Protein AF-A0A1F3X8R0-F1 (afdb_monomer_lite)

Radius of gyration: 22.28 Å; chains: 1; bounding box: 53×19×55 Å

pLDDT: mean 78.44, std 15.65, range [44.59, 97.19]

Foldseek 3Di:
D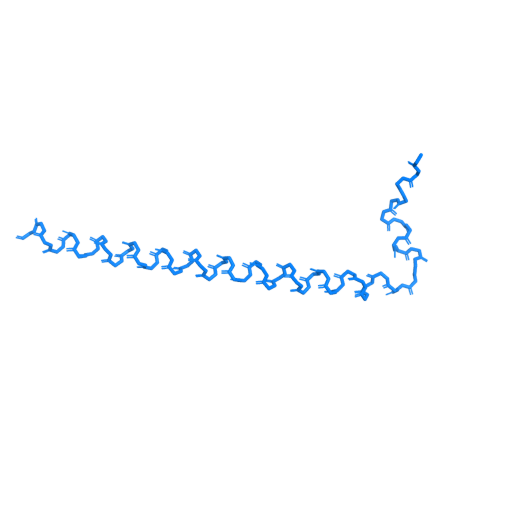DPPPCVVLVVVPPVSCVVVVVVVVVVVVVVVVVVVVVVVVVVVVVVVVVVVVVVVD

Structure (mmCIF, N/CA/C/O backbone):
data_AF-A0A1F3X8R0-F1
#
_entry.id   AF-A0A1F3X8R0-F1
#
loop_
_atom_site.group_PDB
_atom_site.id
_atom_site.type_symbol
_atom_site.label_atom_id
_atom_site.label_alt_id
_atom_site.label_comp_id
_atom_site.label_asym_id
_atom_site.label_entity_id
_atom_site.label_seq_id
_atom_site.pdbx_PDB_ins_code
_atom_site.Cartn_x
_atom_site.Cartn_y
_atom_site.Cartn_z
_atom_site.occupancy
_atom_site.B_iso_or_equiv
_atom_site.auth_seq_id
_atom_site.auth_comp_id
_atom_site.auth_asym_id
_atom_site.auth_atom_id
_atom_site.pdbx_PDB_model_num
ATOM 1 N N . MET A 1 1 ? 25.372 13.386 -11.324 1.00 44.59 1 MET A N 1
ATOM 2 C CA . MET A 1 1 ? 24.535 12.200 -11.050 1.00 44.59 1 MET A CA 1
ATOM 3 C C . MET A 1 1 ? 23.234 12.349 -11.821 1.00 44.59 1 MET A C 1
ATOM 5 O O . MET A 1 1 ? 22.372 13.108 -11.403 1.00 44.59 1 MET A O 1
ATOM 9 N N . ASN 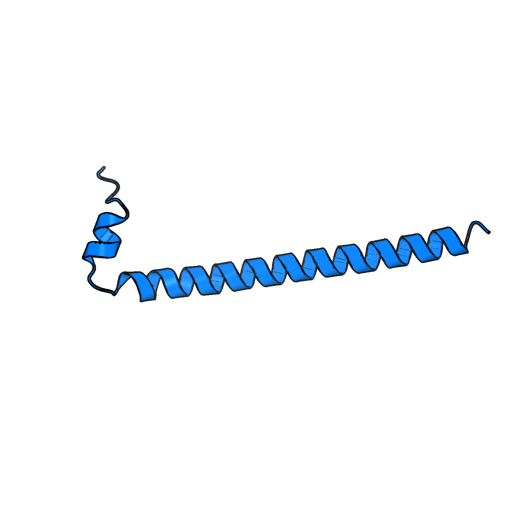A 1 2 ? 23.148 11.722 -12.994 1.00 49.44 2 ASN A N 1
ATOM 10 C CA . ASN A 1 2 ? 21.952 11.755 -13.833 1.00 49.44 2 ASN A CA 1
ATOM 11 C C . ASN A 1 2 ? 20.928 10.805 -13.200 1.00 49.44 2 ASN A C 1
ATOM 13 O O . ASN A 1 2 ? 21.076 9.589 -13.307 1.00 49.44 2 ASN A O 1
ATOM 17 N N . TRP A 1 3 ? 19.942 11.345 -12.480 1.00 56.50 3 TRP A N 1
ATOM 18 C CA . TRP A 1 3 ? 18.733 10.593 -12.166 1.00 56.50 3 TRP A CA 1
ATOM 19 C C . TRP A 1 3 ? 18.074 10.322 -13.514 1.00 56.50 3 TRP A C 1
ATOM 21 O O . TRP A 1 3 ? 17.429 11.204 -14.073 1.00 56.50 3 TRP A O 1
ATOM 31 N N . GLY A 1 4 ? 18.360 9.150 -14.086 1.00 57.47 4 GLY A N 1
ATOM 32 C CA . GLY A 1 4 ? 17.751 8.679 -15.318 1.00 57.47 4 GLY A CA 1
ATOM 33 C C . GLY A 1 4 ? 16.259 8.612 -15.070 1.00 57.47 4 GLY A C 1
ATOM 34 O O . GLY A 1 4 ? 15.770 7.688 -14.422 1.00 57.47 4 GLY A O 1
ATOM 35 N N . SER A 1 5 ? 15.583 9.677 -15.485 1.00 56.28 5 SER A N 1
ATOM 36 C CA . SER A 1 5 ? 14.152 9.890 -15.387 1.00 56.28 5 SER A CA 1
ATOM 37 C C . SER A 1 5 ? 13.395 8.645 -15.835 1.00 56.28 5 SER A C 1
ATOM 39 O O . SER A 1 5 ? 13.923 7.811 -16.561 1.00 56.28 5 SER A O 1
ATOM 41 N N . PHE A 1 6 ? 12.130 8.546 -15.439 1.00 58.34 6 PHE A N 1
ATOM 42 C CA . PHE A 1 6 ? 11.129 7.572 -15.900 1.00 58.34 6 PHE A CA 1
ATOM 43 C C . PHE A 1 6 ? 11.255 7.151 -17.390 1.00 58.34 6 PHE A C 1
ATOM 45 O O . PHE A 1 6 ? 10.929 6.027 -17.756 1.00 58.34 6 PHE A O 1
ATOM 52 N N . ASP A 1 7 ? 11.798 8.034 -18.227 1.00 58.53 7 ASP A N 1
ATOM 53 C CA . ASP A 1 7 ? 12.290 7.806 -19.587 1.00 58.53 7 ASP A CA 1
ATOM 54 C C . ASP A 1 7 ? 13.193 6.560 -19.763 1.00 58.53 7 ASP A C 1
ATOM 56 O O . ASP A 1 7 ? 12.933 5.739 -20.637 1.00 58.53 7 ASP A O 1
ATOM 60 N N . ALA A 1 8 ? 14.172 6.317 -18.881 1.00 62.12 8 ALA A N 1
ATOM 61 C CA . ALA A 1 8 ? 15.030 5.124 -18.910 1.00 62.12 8 ALA A CA 1
ATOM 62 C C . ALA A 1 8 ? 14.259 3.821 -18.606 1.00 62.12 8 ALA A C 1
ATOM 64 O O . ALA A 1 8 ? 14.625 2.749 -19.085 1.00 62.12 8 ALA A O 1
ATOM 65 N N . PHE A 1 9 ? 13.165 3.910 -17.841 1.00 61.12 9 PHE A N 1
ATOM 66 C CA . PHE A 1 9 ? 12.280 2.778 -17.547 1.00 61.12 9 PHE A CA 1
ATOM 67 C C . PHE A 1 9 ? 11.358 2.438 -18.721 1.00 61.12 9 PHE A C 1
ATOM 69 O O . PHE A 1 9 ? 11.092 1.261 -18.964 1.00 61.12 9 PHE A O 1
ATOM 76 N N . VAL A 1 10 ? 10.897 3.450 -19.461 1.00 62.19 10 VAL A N 1
ATOM 77 C CA . VAL A 1 10 ? 10.140 3.264 -20.709 1.00 62.19 10 VAL A CA 1
ATOM 78 C C . VAL A 1 10 ? 11.066 2.769 -21.827 1.00 62.19 10 VAL A C 1
ATOM 80 O O . VAL A 1 10 ? 10.696 1.865 -22.577 1.00 62.19 10 VAL A O 1
ATOM 83 N N . ALA A 1 11 ? 12.306 3.265 -21.874 1.00 61.56 11 ALA A N 1
ATOM 84 C CA . ALA A 1 11 ? 13.333 2.841 -22.825 1.00 61.56 11 ALA A CA 1
ATOM 85 C C . ALA A 1 11 ? 13.833 1.396 -22.605 1.00 61.56 11 ALA A C 1
ATOM 87 O O . ALA A 1 11 ? 14.386 0.801 -23.526 1.00 61.56 11 ALA A O 1
ATOM 88 N N . MET A 1 12 ? 13.591 0.786 -21.433 1.00 61.03 12 MET A N 1
ATOM 89 C CA . MET A 1 12 ? 13.914 -0.624 -21.138 1.00 61.03 12 MET A CA 1
ATOM 90 C C . MET A 1 12 ? 13.000 -1.652 -21.842 1.00 61.03 12 MET A C 1
ATOM 92 O O . MET A 1 12 ? 13.122 -2.852 -21.593 1.00 61.03 12 MET A O 1
ATOM 96 N N . GLY A 1 13 ? 12.086 -1.219 -22.720 1.00 62.47 13 GLY A N 1
ATOM 97 C CA . GLY A 1 13 ? 11.417 -2.116 -23.672 1.00 62.47 13 GLY A CA 1
ATOM 98 C C . GLY A 1 13 ? 10.543 -3.201 -23.029 1.00 62.47 13 GLY A C 1
ATOM 99 O O . GLY A 1 13 ? 10.494 -4.321 -23.524 1.00 62.47 13 GLY A O 1
ATOM 100 N N . GLY A 1 14 ? 9.879 -2.896 -21.908 1.00 62.69 14 GLY A N 1
ATOM 101 C CA . GLY A 1 14 ? 8.930 -3.803 -21.241 1.00 62.69 14 GLY A CA 1
ATOM 102 C C . GLY A 1 14 ? 9.457 -4.532 -19.998 1.00 62.69 14 GLY A C 1
ATOM 103 O O . GLY A 1 14 ? 8.653 -4.983 -19.184 1.00 62.69 14 GLY A O 1
ATOM 104 N N . TYR A 1 15 ? 10.774 -4.566 -19.758 1.00 62.38 15 TYR A N 1
ATOM 105 C CA . TYR A 1 15 ? 11.348 -5.176 -18.542 1.00 62.38 15 TYR A CA 1
ATOM 106 C C . TYR A 1 15 ? 11.043 -4.402 -17.251 1.00 62.38 15 TYR A C 1
ATOM 108 O O . TYR A 1 15 ? 10.989 -4.991 -16.169 1.00 62.38 15 TYR A O 1
ATOM 116 N N . GLY A 1 16 ? 10.776 -3.095 -17.352 1.00 64.69 16 GLY A N 1
ATOM 117 C CA . GLY A 1 16 ? 10.382 -2.271 -16.208 1.00 64.69 16 GLY A CA 1
ATOM 118 C C . GLY A 1 16 ? 9.114 -2.780 -15.514 1.00 64.69 16 GLY A C 1
ATOM 119 O O . GLY A 1 16 ? 9.031 -2.725 -14.290 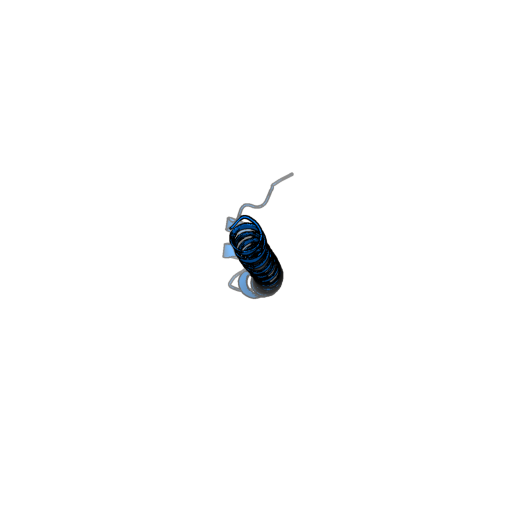1.00 64.69 16 GLY A O 1
ATOM 120 N N . LEU A 1 17 ? 8.167 -3.360 -16.264 1.00 66.69 17 LEU A N 1
ATOM 121 C CA . LEU A 1 17 ? 6.917 -3.904 -15.718 1.00 66.69 17 LEU A CA 1
ATOM 122 C C . LEU A 1 17 ? 7.140 -5.105 -14.789 1.00 66.69 17 LEU A C 1
ATOM 124 O O . LEU A 1 17 ? 6.397 -5.258 -13.825 1.00 66.69 17 LEU A O 1
ATOM 128 N N . TYR A 1 18 ? 8.169 -5.927 -15.022 1.00 68.75 18 TYR A N 1
ATOM 129 C CA . TYR A 1 18 ? 8.488 -7.065 -14.148 1.00 68.75 18 TYR A CA 1
ATOM 130 C C . TYR A 1 18 ? 9.061 -6.617 -12.802 1.00 68.75 18 TYR A C 1
ATOM 132 O O . TYR A 1 18 ? 8.645 -7.103 -11.746 1.00 68.75 18 TYR A O 1
ATOM 140 N N . VAL A 1 19 ? 9.996 -5.665 -12.836 1.00 75.12 19 VAL A N 1
ATOM 141 C CA . VAL A 1 19 ? 10.619 -5.126 -11.622 1.00 75.12 19 VAL A CA 1
ATOM 142 C C . VAL A 1 19 ? 9.561 -4.394 -10.806 1.00 75.12 19 VAL A C 1
ATOM 144 O O . VAL A 1 19 ? 9.295 -4.757 -9.662 1.00 75.12 19 VAL A O 1
ATOM 147 N N . TRP A 1 20 ? 8.877 -3.429 -11.421 1.00 77.25 20 TRP A N 1
ATOM 148 C CA . TRP A 1 20 ? 7.857 -2.634 -10.743 1.00 77.25 20 TRP A CA 1
ATOM 149 C C . TRP A 1 20 ? 6.609 -3.431 -10.372 1.00 77.25 20 TRP A C 1
ATOM 151 O O . TRP A 1 20 ? 5.990 -3.114 -9.362 1.00 77.25 20 TRP A O 1
ATOM 161 N N . GLY A 1 21 ? 6.268 -4.489 -11.110 1.00 81.12 21 GLY A N 1
ATOM 162 C CA . GLY A 1 21 ? 5.162 -5.382 -10.772 1.00 81.12 21 GLY A CA 1
ATOM 163 C C . GLY A 1 21 ? 5.328 -6.004 -9.386 1.00 81.12 21 GLY A C 1
ATOM 164 O O . GLY A 1 21 ? 4.407 -5.945 -8.577 1.00 81.12 21 GLY A O 1
ATOM 165 N N . SER A 1 22 ? 6.523 -6.505 -9.057 1.00 83.00 22 SER A N 1
ATOM 166 C CA . SER A 1 22 ? 6.802 -7.085 -7.731 1.00 83.00 22 SER A CA 1
ATOM 167 C C . SER A 1 22 ? 6.736 -6.042 -6.605 1.00 83.00 22 SER A C 1
ATOM 169 O O . SER A 1 22 ? 6.185 -6.312 -5.533 1.00 83.00 22 SER A O 1
ATOM 171 N N . TYR A 1 23 ? 7.234 -4.823 -6.853 1.00 85.56 23 TYR A N 1
ATOM 172 C CA . TYR A 1 23 ? 7.107 -3.704 -5.909 1.00 85.56 23 TYR A CA 1
ATOM 173 C C . TYR A 1 23 ? 5.649 -3.281 -5.719 1.00 85.56 23 TYR A C 1
ATOM 175 O O . TYR A 1 23 ? 5.230 -3.044 -4.588 1.00 85.56 23 TYR A O 1
ATOM 183 N N . LEU A 1 24 ? 4.864 -3.234 -6.798 1.00 88.12 24 LEU A N 1
ATOM 184 C CA . LEU A 1 24 ? 3.446 -2.895 -6.758 1.00 88.12 24 LEU A CA 1
ATOM 185 C C . LEU A 1 24 ? 2.648 -3.954 -5.994 1.00 88.12 24 LEU A C 1
ATOM 187 O O . LEU A 1 24 ? 1.832 -3.595 -5.154 1.00 88.12 24 LEU A O 1
ATOM 191 N N . VAL A 1 25 ? 2.909 -5.243 -6.232 1.00 92.69 25 VAL A N 1
ATOM 192 C CA . VAL A 1 25 ? 2.269 -6.351 -5.500 1.00 92.69 25 VAL A CA 1
ATOM 193 C C . VAL A 1 25 ? 2.601 -6.273 -4.010 1.00 92.69 25 VAL A C 1
ATOM 195 O O . VAL A 1 25 ? 1.705 -6.380 -3.174 1.00 92.69 25 VAL A O 1
ATOM 198 N N . THR A 1 26 ? 3.864 -6.015 -3.665 1.00 93.50 26 THR A N 1
ATOM 199 C CA . THR A 1 26 ? 4.284 -5.851 -2.265 1.00 93.50 26 THR A CA 1
ATOM 200 C C . THR A 1 26 ? 3.614 -4.635 -1.619 1.00 93.50 26 THR A C 1
ATOM 202 O O . THR A 1 26 ? 3.056 -4.739 -0.526 1.00 93.50 26 THR A O 1
ATOM 205 N N . ALA A 1 27 ? 3.608 -3.488 -2.304 1.00 93.56 27 ALA A N 1
ATOM 206 C CA . ALA A 1 27 ? 2.948 -2.272 -1.837 1.00 93.56 27 ALA A CA 1
ATOM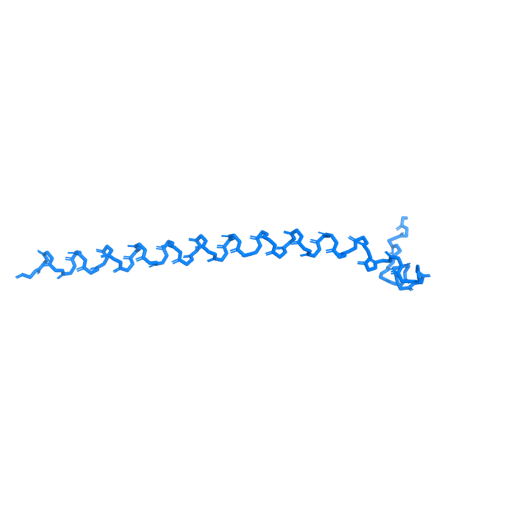 207 C C . ALA A 1 27 ? 1.430 -2.464 -1.688 1.00 93.56 27 ALA A C 1
ATOM 209 O O . ALA A 1 27 ? 0.845 -1.988 -0.717 1.00 93.56 27 ALA A O 1
ATOM 210 N N . ALA A 1 28 ? 0.799 -3.203 -2.603 1.00 96.06 28 ALA A N 1
ATOM 211 C CA . ALA A 1 28 ? -0.613 -3.554 -2.529 1.00 96.06 28 ALA A CA 1
ATOM 212 C C . ALA A 1 28 ? -0.901 -4.451 -1.319 1.00 96.06 28 ALA A C 1
ATOM 214 O O . ALA A 1 28 ? -1.846 -4.176 -0.584 1.00 96.06 28 ALA A O 1
ATOM 215 N N . GLY A 1 29 ? -0.066 -5.462 -1.056 1.00 96.44 29 GLY A N 1
ATOM 216 C CA . GLY A 1 29 ? -0.174 -6.298 0.143 1.00 96.44 29 GLY A CA 1
ATOM 217 C C . GLY A 1 29 ? -0.095 -5.472 1.429 1.00 96.44 29 GLY A C 1
ATOM 218 O O . GLY A 1 29 ? -0.990 -5.545 2.267 1.00 96.44 29 GLY A O 1
ATOM 219 N N . LEU A 1 30 ? 0.911 -4.600 1.543 1.00 96.19 30 LEU A N 1
ATOM 220 C CA . LEU A 1 30 ? 1.059 -3.670 2.672 1.00 96.19 30 LEU A CA 1
ATOM 221 C C . LEU A 1 30 ? -0.152 -2.738 2.832 1.00 96.19 30 LEU A C 1
ATOM 223 O O . LEU A 1 30 ? -0.628 -2.516 3.950 1.00 96.19 30 LEU A O 1
ATOM 227 N N . ALA A 1 31 ? -0.664 -2.195 1.727 1.00 96.62 31 ALA A N 1
ATOM 228 C CA . ALA A 1 31 ? -1.833 -1.324 1.734 1.00 96.62 31 ALA A CA 1
ATOM 229 C C . ALA A 1 31 ? -3.094 -2.067 2.199 1.00 96.62 31 ALA A C 1
ATOM 231 O O . ALA A 1 31 ? -3.854 -1.528 3.005 1.00 96.62 31 ALA A O 1
ATOM 232 N N . ILE A 1 32 ? -3.295 -3.307 1.741 1.00 97.19 32 ILE A N 1
ATOM 233 C CA . ILE A 1 32 ? -4.419 -4.160 2.1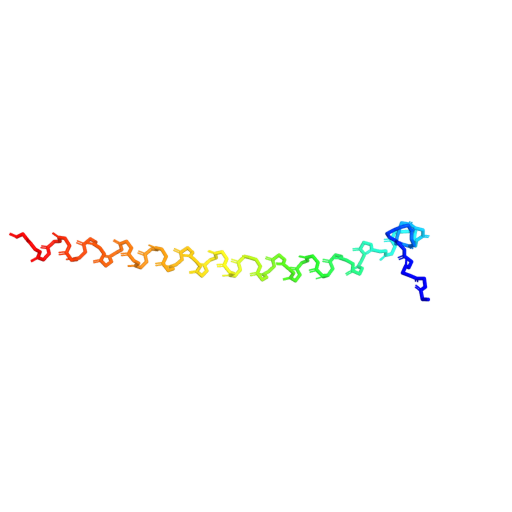46 1.00 97.19 32 ILE A CA 1
ATOM 234 C C . ILE A 1 32 ? -4.336 -4.481 3.639 1.00 97.19 32 ILE A C 1
ATOM 236 O O . ILE A 1 32 ? -5.308 -4.244 4.356 1.00 97.19 32 ILE A O 1
ATOM 240 N N . GLU A 1 33 ? -3.183 -4.939 4.129 1.00 96.50 33 GLU A N 1
ATOM 241 C CA . GLU A 1 33 ? -2.977 -5.238 5.552 1.00 96.50 33 GLU A CA 1
ATOM 242 C C . GLU A 1 33 ? -3.257 -4.006 6.425 1.00 96.50 33 GLU A C 1
ATOM 244 O O . GLU A 1 33 ? -3.994 -4.070 7.414 1.00 96.50 33 GLU A O 1
ATOM 249 N N . THR A 1 34 ? -2.757 -2.841 6.007 1.00 96.06 34 THR A N 1
ATOM 250 C CA . THR A 1 34 ? -2.998 -1.568 6.700 1.00 96.06 34 THR A CA 1
ATOM 251 C C . THR A 1 34 ? -4.483 -1.200 6.696 1.00 96.06 34 THR A C 1
ATOM 253 O O . THR A 1 34 ? -5.039 -0.813 7.729 1.00 96.06 34 THR A O 1
ATOM 256 N N . ALA A 1 35 ? -5.163 -1.352 5.558 1.00 95.75 35 ALA A N 1
ATOM 257 C CA . ALA A 1 35 ? -6.589 -1.075 5.436 1.00 95.75 35 ALA A CA 1
ATOM 258 C C . ALA A 1 35 ? -7.430 -2.008 6.324 1.00 95.75 35 ALA A C 1
ATOM 260 O O . ALA A 1 35 ? -8.338 -1.541 7.022 1.00 95.75 35 ALA A O 1
ATOM 261 N N . LEU A 1 36 ? -7.104 -3.303 6.358 1.00 95.75 36 LEU A N 1
ATOM 262 C CA . LEU A 1 36 ? -7.757 -4.295 7.215 1.00 95.75 36 LEU A CA 1
ATOM 263 C C . LEU A 1 36 ? -7.548 -3.983 8.698 1.00 95.75 36 LEU A C 1
ATOM 265 O O . LEU A 1 36 ? -8.509 -4.014 9.476 1.00 95.75 36 LEU A O 1
ATOM 269 N N . LEU A 1 37 ? -6.329 -3.610 9.092 1.00 94.88 37 LEU A N 1
ATOM 270 C CA . LEU A 1 37 ? -6.012 -3.223 10.464 1.00 94.88 37 LEU A CA 1
ATOM 271 C C . LEU A 1 37 ? -6.824 -1.997 10.905 1.00 94.88 37 LEU A C 1
ATOM 273 O O . LEU A 1 37 ? -7.448 -2.004 11.974 1.00 94.88 37 LEU A O 1
ATOM 277 N N . ILE A 1 38 ? -6.884 -0.963 10.061 1.00 94.56 38 ILE A N 1
ATOM 278 C CA . ILE A 1 38 ? -7.684 0.242 10.319 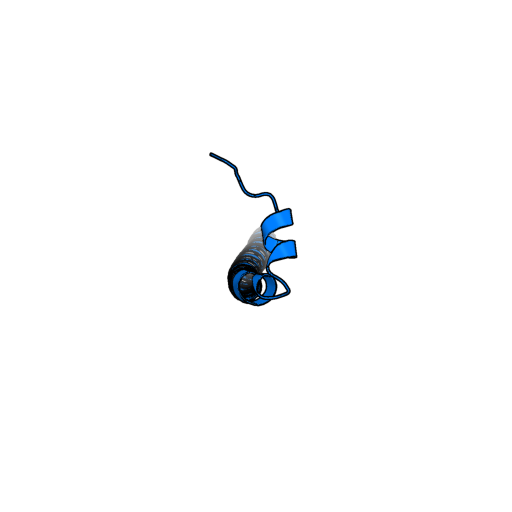1.00 94.56 38 ILE A CA 1
ATOM 279 C C . ILE A 1 38 ? -9.171 -0.114 10.414 1.00 94.56 38 ILE A C 1
ATOM 281 O O . ILE A 1 38 ? -9.861 0.342 11.333 1.00 94.56 38 ILE A O 1
ATOM 285 N N . ALA A 1 39 ? -9.680 -0.944 9.501 1.00 93.19 39 ALA A N 1
ATOM 286 C CA . ALA A 1 39 ? -11.070 -1.383 9.510 1.00 93.19 39 ALA A CA 1
ATOM 287 C C . ALA A 1 39 ? -11.414 -2.151 10.796 1.00 93.19 39 ALA A C 1
ATOM 289 O O . ALA A 1 39 ? -12.465 -1.902 11.398 1.00 93.19 39 ALA A O 1
ATOM 290 N N . ARG A 1 40 ? -10.516 -3.029 11.261 1.00 91.75 40 ARG A N 1
ATOM 291 C CA . ARG A 1 40 ? -10.672 -3.769 12.519 1.00 91.75 40 ARG A CA 1
ATOM 292 C C . ARG A 1 40 ? -10.693 -2.831 13.719 1.00 91.75 40 ARG A C 1
ATOM 294 O O . ARG A 1 40 ? -11.620 -2.914 14.521 1.00 91.75 40 ARG A O 1
ATOM 301 N N . ARG A 1 41 ? -9.758 -1.877 13.792 1.00 90.88 41 ARG A N 1
ATOM 302 C CA . ARG A 1 41 ? -9.727 -0.864 14.860 1.00 90.88 41 ARG A CA 1
ATOM 303 C C . ARG A 1 41 ? -11.036 -0.078 14.925 1.00 90.88 41 ARG A C 1
ATOM 305 O O . ARG A 1 41 ? -11.613 0.066 15.999 1.00 90.88 41 ARG A O 1
ATOM 312 N N . ARG A 1 42 ? -11.552 0.373 13.776 1.00 91.31 42 ARG A N 1
ATOM 313 C CA . ARG A 1 42 ? -12.840 1.087 13.694 1.00 91.31 42 ARG A CA 1
ATOM 314 C C . ARG A 1 42 ? -14.014 0.227 14.166 1.00 91.31 42 ARG A C 1
ATOM 316 O O . ARG A 1 42 ? -14.916 0.742 14.817 1.00 91.31 42 ARG A O 1
ATOM 323 N N . ARG A 1 43 ? -14.029 -1.073 13.850 1.00 90.38 43 ARG A N 1
ATOM 324 C CA . ARG A 1 43 ? -15.071 -1.997 14.335 1.00 90.38 43 ARG A CA 1
ATOM 325 C C . ARG A 1 43 ? -15.030 -2.147 15.854 1.00 90.38 43 ARG A C 1
ATOM 327 O O . ARG A 1 43 ? -16.080 -2.036 16.477 1.00 90.38 43 ARG A O 1
ATOM 334 N N . THR A 1 44 ? -13.847 -2.338 16.435 1.00 89.56 44 THR A N 1
ATOM 335 C CA . THR A 1 44 ? -13.690 -2.464 17.890 1.00 89.56 44 THR A CA 1
ATOM 336 C C . THR A 1 44 ? -14.103 -1.188 18.618 1.00 89.56 44 THR A C 1
ATOM 338 O O . THR A 1 44 ? -14.848 -1.269 19.586 1.00 89.56 44 THR A O 1
ATOM 341 N N . LEU A 1 45 ? -13.703 -0.011 18.127 1.00 90.56 45 LEU A N 1
ATOM 342 C CA . LEU A 1 45 ? -14.105 1.264 18.736 1.00 90.56 45 LEU A CA 1
ATOM 343 C C . LEU A 1 45 ? -15.626 1.450 18.726 1.00 90.56 45 LEU A C 1
ATOM 345 O O . LEU A 1 45 ? -16.211 1.718 19.769 1.00 90.56 45 LEU A O 1
ATOM 349 N N . ARG A 1 46 ? -16.286 1.184 17.591 1.00 89.75 46 ARG A N 1
ATOM 350 C CA . ARG A 1 46 ? -17.756 1.241 17.506 1.00 89.75 46 ARG A CA 1
ATOM 351 C C . ARG A 1 46 ? -18.452 0.249 18.439 1.00 89.75 46 ARG A C 1
ATOM 353 O O . ARG A 1 46 ? -19.540 0.530 18.928 1.00 89.75 46 ARG A O 1
ATOM 360 N N . MET A 1 47 ? -17.859 -0.924 18.667 1.00 87.94 47 MET A N 1
ATOM 361 C CA . MET A 1 47 ? -18.380 -1.898 19.632 1.00 87.94 47 MET A CA 1
ATOM 362 C C . MET A 1 47 ? -18.296 -1.341 21.059 1.00 87.94 47 MET A C 1
ATOM 364 O O . MET A 1 47 ? -19.272 -1.409 21.797 1.00 87.94 47 MET A O 1
ATOM 368 N N . LEU A 1 48 ? -17.157 -0.750 21.429 1.00 88.50 48 LEU A N 1
ATOM 369 C CA . LEU A 1 48 ? -16.943 -0.167 22.756 1.00 88.50 48 LEU A CA 1
ATOM 370 C C . LEU A 1 48 ? -17.839 1.049 23.022 1.00 88.50 48 LEU A C 1
ATOM 372 O O . LEU A 1 48 ? -18.334 1.189 24.136 1.00 88.50 48 LEU A O 1
ATOM 376 N N . GLU A 1 49 ? -18.081 1.894 22.018 1.00 88.06 49 GLU A N 1
ATOM 377 C CA . GLU A 1 49 ? -19.030 3.015 22.112 1.00 88.06 49 GLU A CA 1
ATOM 378 C C . GLU A 1 49 ? -20.454 2.524 22.399 1.00 88.06 49 GLU A C 1
ATOM 380 O O . GLU A 1 49 ? -21.137 3.063 23.267 1.00 88.06 49 GLU A O 1
ATOM 385 N N . ARG A 1 50 ? -20.890 1.453 21.721 1.00 84.19 50 ARG A N 1
ATOM 386 C CA . ARG A 1 50 ? -22.205 0.839 21.962 1.00 84.19 50 ARG A CA 1
ATOM 387 C C . ARG A 1 50 ? -22.328 0.262 23.369 1.00 84.19 50 ARG A C 1
ATOM 389 O O . ARG A 1 50 ? -23.387 0.388 23.973 1.00 84.19 50 ARG A O 1
ATOM 396 N N . LEU A 1 51 ? -21.264 -0.355 23.884 1.00 85.50 51 LEU A N 1
ATOM 397 C CA . LEU A 1 51 ? -21.252 -0.914 25.238 1.00 85.50 51 LEU A CA 1
ATOM 398 C C . LEU A 1 51 ? -21.272 0.184 26.310 1.00 85.50 51 LEU A C 1
ATOM 400 O O . LEU A 1 51 ? -22.054 0.085 27.250 1.00 85.50 51 LEU A O 1
ATOM 404 N N . HIS A 1 52 ? -20.489 1.255 26.146 1.00 80.25 52 HIS A N 1
ATOM 405 C CA . HIS A 1 52 ? -20.520 2.392 27.073 1.00 80.25 52 HIS A CA 1
ATOM 406 C C . HIS A 1 52 ? -21.876 3.112 27.065 1.00 80.25 52 HIS A C 1
ATOM 408 O O . HIS A 1 52 ? -22.394 3.434 28.130 1.00 80.25 52 HIS A O 1
ATOM 414 N N . GLY A 1 53 ? -22.490 3.310 25.892 1.00 76.44 53 GLY A N 1
ATOM 415 C CA . GLY A 1 53 ? -23.817 3.929 25.790 1.00 76.44 53 GLY A CA 1
ATOM 416 C C . GLY A 1 53 ? -24.958 3.071 26.352 1.00 76.44 53 GLY A C 1
ATOM 417 O O . GLY A 1 53 ? -25.985 3.612 26.750 1.00 76.44 53 GLY A O 1
ATOM 418 N N . ALA A 1 54 ? -24.787 1.746 26.410 1.00 70.31 54 ALA A N 1
ATOM 419 C CA . ALA A 1 54 ? -25.736 0.836 27.054 1.00 70.31 54 ALA A CA 1
ATOM 420 C C . ALA A 1 54 ? -25.570 0.777 28.583 1.00 70.31 54 ALA A C 1
ATOM 422 O O . ALA A 1 54 ? -26.514 0.415 29.273 1.00 70.31 54 ALA A O 1
ATOM 423 N N . GLN A 1 55 ? -24.389 1.121 29.108 1.00 70.00 55 GLN A N 1
ATOM 424 C CA . GLN A 1 55 ? -24.098 1.119 30.546 1.00 70.00 55 GLN A CA 1
ATOM 425 C C . GLN A 1 55 ? -24.488 2.438 31.239 1.00 70.00 55 GLN A C 1
ATOM 427 O O . GLN A 1 55 ? -24.659 2.458 32.453 1.00 70.00 55 GLN A O 1
ATOM 432 N N . SER A 1 56 ? -24.641 3.536 30.490 1.00 58.00 56 SER A N 1
ATOM 433 C CA . SER A 1 56 ? -25.010 4.853 31.029 1.00 58.00 56 SER A CA 1
ATOM 434 C C . SER A 1 56 ? -26.522 5.141 31.026 1.00 58.00 56 SER A C 1
ATOM 436 O O . SER A 1 56 ? -26.907 6.312 31.054 1.00 58.00 56 SER A O 1
ATOM 438 N N . ARG A 1 57 ? -27.376 4.119 30.919 1.00 51.50 57 ARG A N 1
ATOM 439 C CA . ARG A 1 57 ? -28.839 4.248 30.894 1.00 51.50 57 ARG A CA 1
ATOM 440 C C . ARG A 1 57 ? -29.471 3.252 31.852 1.00 51.50 57 ARG A C 1
ATOM 442 O O . ARG A 1 57 ? -30.474 3.645 32.481 1.00 51.50 57 ARG A O 1
#

Secondary structure (DSSP, 8-state):
-----HHHHHHTTTTHHHHHHHHHHHHHHHHHHHHHHHHHHHHHHHHHHHHHHHH--

Sequence (57 aa):
MNWGSFDAFVAMGGYGLYVWGSYLVTAAGLAIETALLIARRRRTLRMLERLHGAQSR